Protein AF-A0A2W5PFZ9-F1 (afdb_monomer)

Radius of gyration: 19.55 Å; Cα contacts (8 Å, |Δi|>4): 155; chains: 1; bounding box: 46×42×56 Å

Foldseek 3Di:
DAAEDEAAALQRPVSLVVVLQVCVLVVPALVRYDYHYPVRVVVCVPPPDDDDDDPDPPDPDDDPPRDPPDDDDPVLVVLLNQLSFFPDRCSSSLSSNVVNCCVPPVPCVPDPPPPSVVVSVVSSVLSVVQLVCCVVPWDWDWDDDPPDDTDTDTDDDTNTNCCVVNVVVVVVPD

pLDDT: mean 84.51, std 19.45, range [35.78, 98.69]

Mean predicted aligned error: 8.83 Å

Solvent-accessible surface area (backbone atoms only — not comparable to full-atom values): 10786 Å² total; per-residue (Å²): 126,79,44,80,45,76,40,91,36,78,64,41,58,71,55,49,54,52,50,50,52,54,38,56,72,68,69,57,57,59,90,38,49,46,68,39,27,60,72,58,51,61,64,53,71,75,52,85,84,77,73,95,78,79,92,71,77,91,70,83,79,75,80,79,87,71,68,77,88,73,82,76,58,68,69,56,53,58,45,47,73,34,28,47,25,33,64,61,77,60,42,61,53,51,53,46,39,52,52,50,39,56,72,75,34,70,79,61,66,74,50,84,82,40,63,66,59,49,51,48,52,52,39,28,52,52,38,53,51,48,55,49,48,50,71,72,64,57,59,73,44,77,42,87,43,92,98,49,78,61,47,67,47,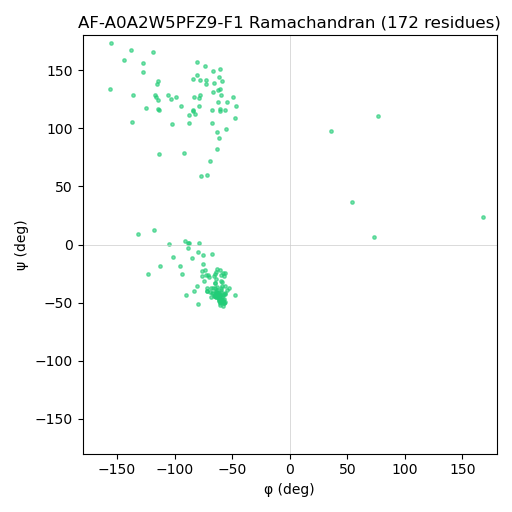67,77,81,89,71,84,38,65,43,65,76,80,47,42,69,69,48,67,76,77,102

Secondary structure (DSSP, 8-state):
-PEEEE-SSTT-HHHHHHHHHHHHHTT--GGGEEEE-HHHHHHGGGS-----------------TT-------HHHHHHHHHHTTSS-TTHHHHHHHHHHHHHH-GGGGG-TT-HHHHHHHHHHHHHHHHHHHHHHH---EEEEETTEEEEEE-----SSS-HHHHHHHHHTT-

Nearest PDB structures (foldseek):
  7mbx-assembly1_R  TM=3.576E-01  e=8.928E+00  Homo sapiens

Structure (mmCIF, N/CA/C/O backbone):
data_AF-A0A2W5PFZ9-F1
#
_entry.id   AF-A0A2W5PFZ9-F1
#
loop_
_atom_site.group_PDB
_atom_site.id
_atom_site.type_symbol
_atom_site.label_atom_id
_atom_site.label_alt_id
_atom_site.label_comp_id
_atom_site.label_asym_id
_atom_site.label_entity_id
_atom_site.label_seq_id
_atom_site.pdbx_PDB_ins_code
_atom_site.Cartn_x
_atom_site.Cartn_y
_atom_site.Cartn_z
_atom_site.occupancy
_atom_site.B_iso_or_equiv
_atom_site.auth_seq_id
_atom_site.auth_comp_id
_atom_site.auth_asym_id
_atom_site.auth_atom_id
_atom_site.pdbx_PDB_model_num
ATOM 1 N N . MET A 1 1 ? 9.672 -18.132 -17.122 1.00 68.50 1 MET A N 1
ATOM 2 C CA . MET A 1 1 ? 9.253 -19.037 -16.022 1.00 68.50 1 MET A CA 1
ATOM 3 C C . MET A 1 1 ? 8.529 -18.148 -15.032 1.00 68.50 1 MET A C 1
ATOM 5 O O . MET A 1 1 ? 9.103 -17.138 -14.658 1.00 68.50 1 MET A O 1
ATOM 9 N N . ARG A 1 2 ? 7.263 -18.423 -14.708 1.00 86.38 2 ARG A N 1
ATOM 10 C CA . ARG A 1 2 ? 6.439 -17.480 -13.938 1.00 86.38 2 ARG A CA 1
ATOM 11 C C . ARG A 1 2 ? 6.723 -17.639 -12.441 1.00 86.38 2 ARG A C 1
ATOM 13 O O . ARG A 1 2 ? 6.678 -18.748 -11.922 1.00 86.38 2 ARG A O 1
ATOM 20 N N . HIS A 1 3 ? 7.046 -16.548 -11.759 1.00 92.50 3 HIS A N 1
ATOM 21 C CA . HIS A 1 3 ? 7.281 -16.489 -10.322 1.00 92.50 3 HIS A CA 1
ATOM 22 C C . HIS A 1 3 ? 5.998 -16.082 -9.601 1.00 92.50 3 HIS A C 1
ATOM 24 O O . HIS A 1 3 ? 5.500 -14.977 -9.797 1.00 92.50 3 HIS A O 1
ATOM 30 N N . THR A 1 4 ? 5.497 -16.940 -8.721 1.00 94.19 4 THR A N 1
ATOM 31 C CA . THR A 1 4 ? 4.348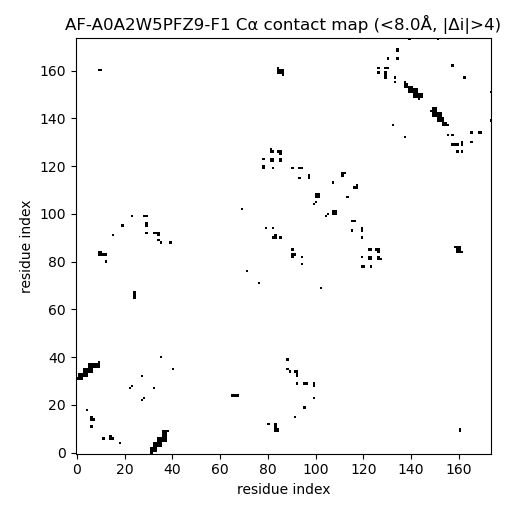 -16.617 -7.867 1.00 94.19 4 THR A CA 1
ATOM 32 C C . THR A 1 4 ? 4.834 -16.208 -6.482 1.00 94.19 4 THR A C 1
ATOM 34 O O . THR A 1 4 ? 5.606 -16.929 -5.849 1.00 94.19 4 THR A O 1
ATOM 37 N N . VAL A 1 5 ? 4.388 -15.045 -6.009 1.00 95.31 5 VAL A N 1
ATOM 38 C CA . VAL A 1 5 ? 4.645 -14.534 -4.661 1.00 95.31 5 VAL A CA 1
ATOM 39 C C . VAL A 1 5 ? 3.327 -14.414 -3.914 1.00 95.31 5 VAL A C 1
ATOM 41 O O . VAL A 1 5 ? 2.403 -13.751 -4.381 1.00 95.31 5 VAL A O 1
ATOM 44 N N . THR A 1 6 ? 3.254 -15.017 -2.731 1.00 95.25 6 THR A N 1
ATOM 45 C CA . THR A 1 6 ? 2.095 -14.921 -1.838 1.00 95.25 6 THR A CA 1
ATOM 46 C C . THR A 1 6 ? 2.498 -14.194 -0.564 1.00 95.25 6 THR A C 1
ATOM 48 O O . THR A 1 6 ? 3.361 -14.663 0.176 1.00 95.25 6 THR A O 1
ATOM 51 N N . LEU A 1 7 ? 1.889 -13.034 -0.333 1.00 96.31 7 LEU A N 1
ATOM 52 C CA . LEU A 1 7 ? 2.098 -12.218 0.859 1.00 96.31 7 LEU A CA 1
ATOM 53 C C . LEU A 1 7 ? 1.289 -12.753 2.043 1.00 96.31 7 LEU A C 1
ATOM 55 O O . LEU A 1 7 ? 0.278 -13.433 1.862 1.00 96.31 7 LEU A O 1
ATOM 59 N N . SER A 1 8 ? 1.725 -12.435 3.264 1.00 95.50 8 SER A N 1
ATOM 60 C CA . SER A 1 8 ? 1.076 -12.938 4.483 1.00 95.50 8 SER A CA 1
ATOM 61 C C . SER A 1 8 ? -0.246 -12.234 4.813 1.00 95.50 8 SER A C 1
ATOM 63 O O . SER A 1 8 ? -1.092 -12.810 5.496 1.00 95.50 8 SER A O 1
ATOM 65 N N . SER A 1 9 ? -0.447 -11.011 4.316 1.00 95.12 9 SER A N 1
ATOM 66 C CA . SER A 1 9 ? -1.666 -10.219 4.496 1.00 95.12 9 SER A CA 1
ATOM 67 C C . SER A 1 9 ? -1.851 -9.202 3.364 1.00 95.12 9 SER A C 1
ATOM 69 O O . SER A 1 9 ? -0.961 -8.992 2.537 1.00 95.12 9 SER A O 1
ATOM 71 N N . GLU A 1 10 ? -3.000 -8.520 3.351 1.00 95.31 10 GLU A N 1
ATOM 72 C CA . GLU A 1 10 ? -3.288 -7.427 2.411 1.00 95.31 10 GLU A CA 1
ATOM 73 C C . GLU A 1 10 ? -2.361 -6.212 2.571 1.00 95.31 10 GLU A C 1
ATOM 75 O O . GLU A 1 10 ? -2.228 -5.409 1.646 1.00 95.31 10 GLU A O 1
ATOM 80 N N . THR A 1 11 ? -1.725 -6.065 3.732 1.00 95.94 11 THR A N 1
ATOM 81 C CA . THR A 1 11 ? -0.926 -4.894 4.124 1.00 95.94 11 THR A CA 1
ATOM 82 C C . THR A 1 11 ? 0.545 -5.235 4.373 1.00 95.94 11 THR A C 1
ATOM 84 O O . THR A 1 11 ? 1.276 -4.398 4.905 1.00 95.94 11 THR A O 1
ATOM 87 N N . ASP A 1 12 ? 1.002 -6.430 3.974 1.00 95.94 12 ASP A N 1
ATOM 88 C CA . ASP A 1 12 ? 2.339 -6.977 4.256 1.00 95.94 12 ASP A CA 1
ATOM 89 C C . ASP A 1 12 ? 3.477 -6.245 3.513 1.00 95.94 12 ASP A C 1
ATOM 91 O O . ASP A 1 12 ? 4.103 -6.737 2.567 1.00 95.94 12 ASP A O 1
ATOM 95 N N . TRP A 1 13 ? 3.759 -5.021 3.955 1.00 95.00 13 TRP A N 1
ATOM 96 C CA . TRP A 1 13 ? 4.848 -4.194 3.450 1.00 95.00 13 TRP A CA 1
ATOM 97 C C . TRP A 1 13 ? 6.232 -4.829 3.660 1.00 95.00 13 TRP A C 1
ATOM 99 O O . TRP A 1 13 ? 7.019 -4.831 2.707 1.00 95.00 13 TRP A O 1
ATOM 109 N N . PRO A 1 14 ? 6.578 -5.383 4.841 1.00 95.06 14 PRO A N 1
ATOM 110 C CA . PRO A 1 14 ? 7.867 -6.046 5.034 1.00 95.06 14 PRO A CA 1
ATOM 111 C C . PRO A 1 14 ? 8.068 -7.239 4.092 1.00 95.06 14 PRO A C 1
ATOM 113 O O . PRO A 1 14 ? 9.131 -7.336 3.470 1.00 95.06 14 PRO A O 1
ATOM 116 N N . GLY A 1 15 ? 7.050 -8.094 3.934 1.00 95.81 15 GLY A N 1
ATOM 117 C CA . GLY A 1 15 ? 7.074 -9.238 3.024 1.00 95.81 15 GLY A CA 1
ATOM 118 C C . GLY A 1 15 ? 7.252 -8.805 1.574 1.00 95.81 15 GLY A C 1
ATOM 119 O O . GLY A 1 15 ? 8.169 -9.277 0.898 1.00 95.81 15 GLY A O 1
ATOM 120 N N . PHE A 1 16 ? 6.481 -7.808 1.127 1.00 96.62 16 PHE A N 1
ATOM 121 C CA . PHE A 1 16 ? 6.647 -7.240 -0.210 1.00 96.62 16 PHE A CA 1
ATOM 122 C C . PHE A 1 16 ? 8.069 -6.716 -0.445 1.00 96.62 16 PHE A C 1
ATOM 124 O O . PHE A 1 16 ? 8.673 -7.022 -1.471 1.00 96.62 16 PHE A O 1
ATOM 131 N N . ARG A 1 17 ? 8.647 -5.957 0.498 1.00 95.00 17 ARG A N 1
ATOM 132 C CA . ARG A 1 17 ? 10.023 -5.442 0.356 1.00 95.00 17 ARG A CA 1
ATOM 133 C C . ARG A 1 17 ? 11.043 -6.564 0.224 1.00 95.00 17 ARG A C 1
ATOM 135 O O . ARG A 1 17 ? 11.969 -6.431 -0.575 1.00 95.00 17 ARG A O 1
ATOM 142 N N . SER A 1 18 ? 10.915 -7.610 1.036 1.00 94.88 18 SER A N 1
ATOM 143 C CA . SER A 1 18 ? 11.829 -8.752 1.011 1.00 94.88 18 SER A CA 1
ATOM 144 C C . SER A 1 18 ? 11.795 -9.439 -0.356 1.00 94.88 18 SER A C 1
ATOM 146 O O . SER A 1 18 ? 12.826 -9.553 -1.024 1.00 94.88 18 SER A O 1
ATOM 148 N N . GLU A 1 19 ? 10.598 -9.788 -0.827 1.00 96.44 19 GLU A N 1
ATOM 149 C CA . GLU A 1 19 ? 10.417 -10.481 -2.103 1.00 96.44 19 GLU A CA 1
ATOM 150 C C . GLU A 1 19 ? 10.787 -9.608 -3.301 1.00 96.44 19 GLU A C 1
ATOM 152 O O . GLU A 1 19 ? 11.499 -10.059 -4.196 1.00 96.44 19 GLU A O 1
ATOM 157 N N . ALA A 1 20 ? 10.412 -8.327 -3.297 1.00 95.25 20 ALA A N 1
ATOM 158 C CA . ALA A 1 20 ? 10.781 -7.396 -4.358 1.00 95.25 20 ALA A CA 1
ATOM 159 C C . ALA A 1 20 ? 12.307 -7.259 -4.488 1.00 95.25 20 ALA A C 1
ATOM 161 O O . ALA A 1 20 ? 12.833 -7.241 -5.601 1.00 95.25 20 ALA A O 1
ATOM 162 N N . ARG A 1 21 ? 13.041 -7.206 -3.366 1.00 93.19 21 ARG A N 1
ATOM 163 C CA . ARG A 1 21 ? 14.514 -7.178 -3.383 1.00 93.19 21 ARG A CA 1
ATOM 164 C C . ARG A 1 21 ? 15.099 -8.480 -3.914 1.00 93.19 21 ARG A C 1
ATOM 166 O O . ARG A 1 21 ? 16.039 -8.427 -4.702 1.00 93.19 21 ARG A O 1
ATOM 173 N N . ARG A 1 22 ? 14.539 -9.624 -3.513 1.00 94.38 22 ARG A N 1
ATOM 174 C CA . ARG A 1 22 ? 14.960 -10.944 -3.996 1.00 94.38 22 ARG A CA 1
ATOM 175 C C . ARG A 1 22 ? 14.765 -11.073 -5.508 1.00 94.38 22 ARG A C 1
ATOM 177 O O . ARG A 1 22 ? 15.696 -11.469 -6.201 1.00 94.38 22 ARG A O 1
ATOM 184 N N . LEU A 1 23 ? 13.591 -10.708 -6.017 1.00 95.38 23 LEU A N 1
ATOM 185 C CA . LEU A 1 23 ? 13.266 -10.759 -7.445 1.00 95.38 23 LEU A CA 1
ATOM 186 C C . LEU A 1 23 ? 14.141 -9.802 -8.262 1.00 95.38 23 LEU A C 1
ATOM 188 O O . LEU A 1 23 ? 14.668 -10.178 -9.304 1.00 95.38 23 LEU A O 1
ATOM 192 N N . LEU A 1 24 ? 14.357 -8.582 -7.761 1.00 93.00 24 LEU A N 1
ATOM 193 C CA . LEU A 1 24 ? 15.233 -7.604 -8.406 1.00 93.00 24 LEU A CA 1
ATOM 194 C C . LEU A 1 24 ? 16.687 -8.099 -8.494 1.00 93.00 24 LEU A C 1
ATOM 196 O O . LEU A 1 24 ? 17.320 -7.933 -9.531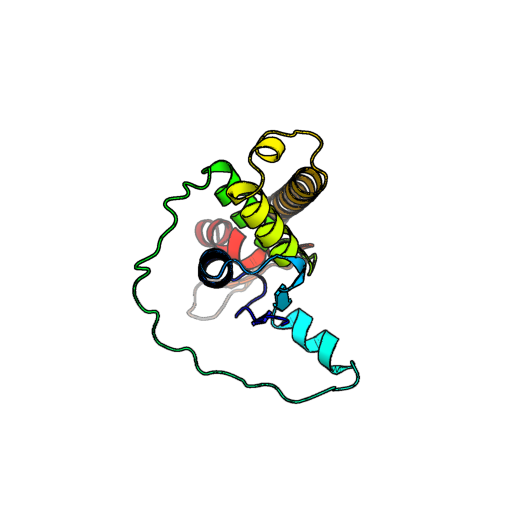 1.00 93.00 24 LEU A O 1
ATOM 200 N N . ALA A 1 25 ? 17.208 -8.731 -7.437 1.00 91.38 25 ALA A N 1
ATOM 201 C CA . ALA A 1 25 ? 18.551 -9.318 -7.440 1.00 91.38 25 ALA A CA 1
ATOM 202 C C . ALA A 1 25 ? 18.687 -10.498 -8.420 1.00 91.38 25 ALA A C 1
ATOM 204 O O . ALA A 1 25 ? 19.777 -10.758 -8.920 1.00 91.38 25 ALA A O 1
ATOM 205 N N . GLN A 1 26 ? 17.583 -11.191 -8.703 1.00 93.12 26 GLN A N 1
ATOM 206 C CA . GLN A 1 26 ? 17.505 -12.281 -9.680 1.00 93.12 26 GLN A CA 1
ATOM 207 C C . GLN A 1 26 ? 17.212 -11.791 -11.107 1.00 93.12 26 GLN A C 1
ATOM 209 O O . GLN A 1 26 ? 17.098 -12.618 -12.005 1.00 93.12 26 GLN A O 1
ATOM 214 N N . LEU A 1 27 ? 17.094 -10.473 -11.319 1.00 92.88 27 LEU A N 1
ATOM 215 C CA . LEU A 1 27 ? 16.739 -9.868 -12.606 1.00 92.88 27 LEU A CA 1
ATOM 216 C C . LEU A 1 27 ? 15.434 -10.436 -13.198 1.00 92.88 27 LEU A C 1
ATOM 218 O O . LEU A 1 27 ? 15.315 -10.589 -14.411 1.00 92.88 27 LEU A O 1
ATOM 222 N N . VAL A 1 28 ? 14.451 -10.735 -12.345 1.00 95.50 28 VAL A N 1
ATOM 223 C CA . VAL A 1 28 ? 13.137 -11.214 -12.794 1.00 95.50 28 VAL A CA 1
ATOM 224 C C . VAL A 1 28 ? 12.302 -10.025 -13.273 1.00 95.50 28 VAL A C 1
ATOM 226 O O . VAL A 1 28 ? 12.027 -9.133 -12.470 1.00 95.50 28 VAL A O 1
ATOM 229 N N . PRO A 1 29 ? 11.872 -9.976 -14.541 1.00 95.50 29 PRO A N 1
ATOM 230 C CA . PRO A 1 29 ? 11.109 -8.842 -15.034 1.00 95.50 29 PRO A CA 1
ATOM 231 C C . PRO A 1 29 ? 9.662 -8.860 -14.489 1.00 95.50 29 PRO A C 1
ATOM 233 O O . PRO A 1 29 ? 9.142 -9.924 -14.142 1.00 95.50 29 PRO A O 1
ATOM 236 N N . PRO A 1 30 ? 8.978 -7.703 -14.372 1.00 96.00 30 PRO A N 1
ATOM 237 C CA . PRO A 1 30 ? 7.658 -7.615 -13.737 1.00 96.00 30 PRO A CA 1
ATOM 238 C C . PRO A 1 30 ? 6.570 -8.490 -14.372 1.00 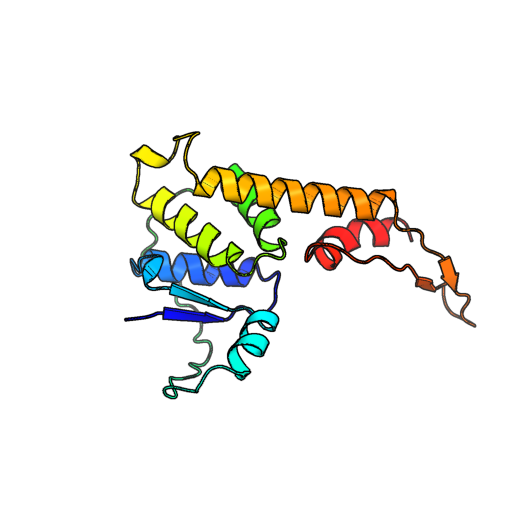96.00 30 PRO A C 1
ATOM 240 O O . PRO A 1 30 ? 5.684 -8.955 -13.660 1.00 96.00 30 PRO A O 1
ATOM 243 N N . GLU A 1 31 ? 6.623 -8.713 -15.684 1.00 96.06 31 GLU A N 1
ATOM 244 C CA . GLU A 1 31 ? 5.701 -9.571 -16.438 1.00 96.06 31 GLU A CA 1
ATOM 245 C C . GLU A 1 31 ? 5.779 -11.050 -16.042 1.00 96.06 31 GLU A C 1
ATOM 247 O O . GLU A 1 31 ? 4.792 -11.775 -16.175 1.00 96.06 31 GLU A O 1
ATOM 252 N N . ASP A 1 32 ? 6.914 -11.477 -15.489 1.00 96.88 32 ASP A N 1
ATOM 253 C CA . ASP A 1 32 ? 7.129 -12.842 -15.021 1.00 96.88 32 ASP A CA 1
ATOM 254 C C . ASP A 1 32 ? 6.699 -13.037 -13.561 1.00 96.88 32 ASP A C 1
ATOM 256 O O . ASP A 1 32 ? 6.831 -14.143 -13.043 1.00 96.88 32 ASP A O 1
ATOM 260 N N . VAL A 1 33 ? 6.166 -12.014 -12.878 1.00 97.06 33 VAL A N 1
ATOM 261 C CA . VAL A 1 33 ? 5.800 -12.094 -11.454 1.00 97.06 33 VAL A CA 1
ATOM 262 C C . VAL A 1 33 ? 4.291 -11.969 -11.244 1.00 97.06 33 VAL A C 1
ATOM 264 O O . VAL A 1 33 ? 3.671 -10.973 -11.611 1.00 97.06 33 VAL A O 1
ATOM 267 N N . ALA A 1 34 ? 3.699 -12.955 -10.574 1.00 95.69 34 ALA A N 1
ATOM 268 C CA . ALA A 1 34 ? 2.333 -12.908 -10.065 1.00 95.69 34 ALA A CA 1
ATOM 269 C C . ALA A 1 34 ? 2.346 -12.645 -8.552 1.00 95.69 34 ALA A C 1
ATOM 271 O O . ALA A 1 34 ? 2.992 -13.372 -7.797 1.00 95.69 34 ALA A O 1
ATOM 272 N N . TRP A 1 35 ? 1.638 -11.604 -8.109 1.00 95.88 35 TRP A N 1
ATOM 273 C CA . TRP A 1 35 ? 1.518 -11.235 -6.697 1.00 95.88 35 TRP A CA 1
ATOM 274 C C . TRP A 1 35 ? 0.132 -11.602 -6.182 1.00 95.88 35 TRP A C 1
ATOM 276 O O . TRP A 1 35 ? -0.865 -11.194 -6.773 1.00 95.88 35 TRP A O 1
ATOM 286 N N . HIS A 1 36 ? 0.080 -12.312 -5.061 1.00 94.19 36 HIS A N 1
ATOM 287 C CA . HIS A 1 36 ? -1.154 -12.714 -4.399 1.00 94.19 36 HIS A CA 1
ATOM 288 C C . HIS A 1 36 ? -1.134 -12.304 -2.930 1.00 94.19 36 HIS A C 1
ATOM 290 O O . HIS A 1 36 ? -0.092 -12.307 -2.269 1.00 94.19 36 HIS A O 1
ATOM 296 N N . THR A 1 37 ? -2.315 -12.005 -2.414 1.00 92.62 37 THR A N 1
ATOM 297 C CA . THR A 1 37 ? -2.603 -11.827 -0.993 1.00 92.62 37 THR A CA 1
ATOM 298 C C . THR A 1 37 ? -3.643 -12.866 -0.566 1.00 92.62 37 THR A C 1
ATOM 300 O O . THR A 1 37 ? -4.265 -13.488 -1.435 1.00 92.62 37 THR A O 1
ATOM 303 N N . PRO A 1 38 ? -3.857 -13.096 0.740 1.00 85.19 38 PRO A N 1
ATOM 304 C CA . PRO A 1 38 ? -4.824 -14.089 1.195 1.00 85.19 38 PRO A CA 1
ATOM 305 C C . PRO A 1 38 ? -6.249 -13.869 0.662 1.00 85.19 38 PRO A C 1
ATOM 307 O O . PRO A 1 38 ? -6.910 -14.853 0.339 1.00 85.19 38 PRO A O 1
ATOM 310 N N . ALA A 1 39 ? -6.716 -12.620 0.504 1.00 73.50 39 ALA A N 1
ATOM 311 C CA . ALA A 1 39 ? -8.036 -12.359 -0.075 1.00 73.50 39 ALA A CA 1
ATOM 312 C C . ALA A 1 39 ? -8.071 -12.646 -1.586 1.00 73.50 39 ALA A C 1
ATOM 314 O O . ALA A 1 39 ? -9.017 -13.261 -2.069 1.00 73.50 39 ALA A O 1
ATOM 315 N N . GLY A 1 40 ? -7.014 -12.289 -2.325 1.00 61.12 40 GLY A N 1
ATOM 316 C CA . GLY A 1 40 ? -6.918 -12.575 -3.762 1.00 61.12 40 GLY A CA 1
ATOM 317 C C . GLY A 1 40 ? -6.729 -14.063 -4.088 1.00 61.12 40 GLY A C 1
ATOM 318 O O . GLY A 1 40 ? -7.167 -14.529 -5.134 1.00 61.12 40 GLY A O 1
ATOM 319 N N . ALA A 1 41 ? -6.115 -14.838 -3.188 1.00 57.44 41 ALA A N 1
ATOM 320 C CA . ALA A 1 41 ? -5.978 -16.288 -3.338 1.00 57.44 41 ALA A CA 1
ATOM 321 C C . ALA A 1 41 ? -7.315 -17.033 -3.160 1.00 57.44 41 ALA A C 1
ATOM 323 O O . ALA A 1 41 ? -7.487 -18.118 -3.711 1.00 57.44 41 ALA A O 1
ATOM 324 N N . ALA A 1 42 ? -8.263 -16.455 -2.414 1.00 53.84 42 ALA A N 1
ATOM 325 C CA . ALA A 1 42 ? -9.604 -17.011 -2.247 1.00 53.84 42 ALA A CA 1
ATOM 326 C C . ALA A 1 42 ? -10.502 -16.792 -3.481 1.00 53.84 42 ALA A C 1
ATOM 328 O O . ALA A 1 42 ? -11.391 -17.603 -3.726 1.00 53.84 42 ALA A O 1
ATOM 329 N N . GLU A 1 43 ? -10.261 -15.749 -4.284 1.00 52.19 43 GLU A N 1
ATOM 330 C CA . GLU A 1 43 ? -10.955 -15.545 -5.568 1.00 52.19 43 GLU A CA 1
ATOM 331 C C . GLU A 1 43 ? -10.450 -16.508 -6.661 1.00 52.19 43 GLU A C 1
ATOM 333 O O . GLU A 1 43 ? -11.236 -16.972 -7.487 1.00 52.19 43 GLU A O 1
ATOM 338 N N . ASP A 1 44 ? -9.168 -16.891 -6.621 1.00 54.53 44 ASP A N 1
ATOM 339 C CA . ASP A 1 44 ? -8.548 -17.843 -7.565 1.00 54.53 44 ASP A CA 1
ATOM 340 C C . ASP A 1 44 ? -8.952 -19.313 -7.301 1.00 54.53 44 ASP A C 1
ATOM 342 O O . ASP A 1 44 ? -8.719 -20.206 -8.113 1.00 54.53 44 ASP A O 1
ATOM 346 N N . LEU A 1 45 ? -9.633 -19.584 -6.181 1.00 53.66 45 LEU A N 1
ATOM 347 C CA . LEU A 1 45 ? -10.150 -20.911 -5.810 1.00 53.66 45 LEU A CA 1
ATOM 348 C C . LEU A 1 45 ? -11.289 -21.411 -6.726 1.00 53.66 45 LEU A C 1
ATOM 350 O O . LEU A 1 45 ? -11.678 -22.575 -6.629 1.00 53.66 45 LEU A O 1
ATOM 354 N N . PHE A 1 46 ? -11.800 -20.559 -7.624 1.00 50.38 46 PHE A N 1
ATOM 355 C CA . PHE A 1 46 ? -12.777 -20.909 -8.664 1.00 50.38 46 PHE A CA 1
ATOM 356 C C . PHE A 1 46 ? -12.178 -20.998 -10.081 1.00 50.38 46 PHE A C 1
ATOM 358 O O . PHE A 1 46 ? -12.907 -21.291 -11.032 1.00 50.38 46 PHE A O 1
ATOM 365 N N . ALA A 1 47 ? -10.871 -20.775 -10.253 1.00 46.00 47 ALA A N 1
ATOM 366 C CA . ALA A 1 47 ? -10.197 -21.010 -11.527 1.00 46.00 47 ALA A CA 1
ATOM 367 C C . ALA A 1 47 ? -9.925 -22.518 -11.724 1.00 46.00 47 ALA A C 1
ATOM 369 O O . ALA A 1 47 ? -9.584 -23.212 -10.762 1.00 46.00 47 ALA A O 1
ATOM 370 N N . PRO A 1 48 ? -10.062 -23.072 -12.948 1.00 40.16 48 PRO A N 1
ATOM 371 C CA . PRO A 1 48 ? -9.723 -24.467 -13.202 1.00 40.16 48 PRO A CA 1
ATOM 372 C C . PRO A 1 48 ? -8.239 -24.694 -12.891 1.00 40.16 48 PRO A C 1
ATOM 374 O O . PRO A 1 48 ? -7.353 -24.112 -13.516 1.00 40.16 48 PRO A O 1
ATOM 377 N N . THR A 1 49 ? -7.985 -25.541 -11.897 1.00 41.69 49 THR A N 1
ATOM 378 C CA . THR A 1 49 ? -6.663 -25.892 -11.382 1.00 41.69 49 THR A CA 1
ATOM 379 C C . THR A 1 49 ? -5.830 -26.597 -12.450 1.00 41.69 49 THR A C 1
ATOM 381 O O . THR A 1 49 ? -5.908 -27.809 -12.640 1.00 41.69 49 THR A O 1
ATOM 384 N N . ALA A 1 50 ? -4.976 -25.840 -13.134 1.00 41.41 50 ALA A N 1
ATOM 385 C CA . ALA A 1 50 ? -3.841 -26.398 -13.849 1.00 41.41 50 ALA A CA 1
ATOM 386 C C . ALA A 1 50 ? -2.649 -26.489 -12.888 1.00 41.41 50 ALA A C 1
ATOM 388 O O . ALA A 1 50 ? -2.006 -25.488 -12.599 1.00 41.41 50 ALA A O 1
ATOM 389 N N . GLY A 1 51 ? -2.359 -27.707 -12.429 1.00 35.91 51 GLY A N 1
ATOM 390 C CA . GLY A 1 51 ? -1.009 -28.114 -12.040 1.00 35.91 51 GLY A CA 1
ATOM 391 C C . GLY A 1 51 ? -0.502 -27.604 -10.690 1.00 35.91 51 GLY A C 1
ATOM 392 O O . GLY A 1 51 ? -0.145 -26.450 -10.505 1.00 35.91 51 GLY A O 1
ATOM 393 N N . SER A 1 52 ? -0.375 -28.541 -9.760 1.00 48.06 52 SER A N 1
ATOM 394 C CA . SER A 1 52 ? 0.451 -28.452 -8.561 1.00 48.06 52 SER A CA 1
ATOM 395 C C . SER A 1 52 ? 1.870 -27.929 -8.836 1.00 48.06 52 SER A C 1
ATOM 397 O O . SER A 1 52 ? 2.643 -28.631 -9.483 1.00 48.06 52 SER A O 1
ATOM 399 N N . GLU A 1 53 ? 2.262 -26.799 -8.240 1.00 43.03 53 GLU A N 1
ATOM 400 C CA . GLU A 1 53 ? 3.678 -26.456 -8.043 1.00 43.03 53 GLU A CA 1
ATOM 401 C C . GLU A 1 53 ? 3.936 -25.870 -6.639 1.00 43.03 53 GLU A C 1
ATOM 403 O O . GLU A 1 53 ? 3.585 -24.745 -6.301 1.00 43.03 53 GLU A O 1
ATOM 408 N N . GLN A 1 54 ? 4.543 -26.721 -5.806 1.00 40.88 54 GLN A N 1
ATOM 409 C CA . GLN A 1 54 ? 5.423 -26.464 -4.663 1.00 40.88 54 GLN A CA 1
ATOM 410 C C . GLN A 1 54 ? 5.180 -25.237 -3.755 1.00 40.88 54 GLN A C 1
ATOM 412 O O . GLN A 1 54 ? 5.783 -24.174 -3.902 1.00 40.88 54 GLN A O 1
ATOM 417 N N . LYS A 1 55 ? 4.499 -25.486 -2.627 1.00 39.84 55 LYS A N 1
ATOM 418 C CA . LYS A 1 55 ? 4.727 -24.768 -1.362 1.00 39.84 55 LYS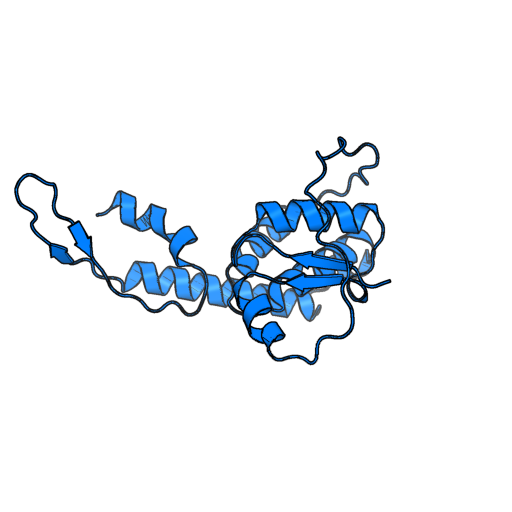 A CA 1
ATOM 419 C C . LYS A 1 55 ? 6.170 -25.023 -0.904 1.00 39.84 55 LYS A C 1
ATOM 421 O O . LYS A 1 55 ? 6.453 -26.023 -0.245 1.00 39.84 55 LYS A O 1
ATOM 426 N N . ARG A 1 56 ? 7.107 -24.157 -1.295 1.00 44.03 56 ARG A N 1
ATOM 427 C CA . ARG A 1 56 ? 8.499 -24.227 -0.832 1.00 44.03 56 ARG A CA 1
ATOM 428 C C . ARG A 1 56 ? 8.568 -23.624 0.586 1.00 44.03 56 ARG A C 1
ATOM 430 O O . ARG A 1 56 ? 8.084 -22.509 0.774 1.00 44.03 56 ARG A O 1
ATOM 437 N N . PRO A 1 57 ? 9.100 -24.338 1.595 1.00 39.97 57 PRO A N 1
ATOM 438 C CA . PRO A 1 57 ? 9.218 -23.802 2.948 1.00 39.97 57 PRO A CA 1
ATOM 439 C C . PRO A 1 57 ? 10.119 -22.564 2.946 1.00 39.97 57 PRO A C 1
ATOM 441 O O . PRO A 1 57 ? 11.088 -22.507 2.186 1.00 39.97 57 PRO A O 1
ATOM 444 N N . ALA A 1 58 ? 9.786 -21.584 3.790 1.00 43.06 58 ALA A N 1
ATOM 445 C CA . ALA A 1 58 ? 10.583 -20.385 4.011 1.00 43.06 58 ALA A CA 1
ATOM 446 C C . ALA A 1 58 ? 12.006 -20.787 4.429 1.00 43.06 58 ALA A C 1
ATOM 448 O O . ALA A 1 58 ? 12.251 -21.166 5.574 1.00 43.06 58 ALA A O 1
ATOM 449 N N . ALA A 1 59 ? 12.935 -20.766 3.474 1.00 36.47 59 ALA A N 1
ATOM 450 C CA . ALA A 1 59 ? 14.341 -20.999 3.743 1.00 36.47 59 ALA A CA 1
ATOM 451 C C . ALA A 1 59 ? 14.918 -19.772 4.472 1.00 36.47 59 ALA A C 1
ATOM 453 O O . ALA A 1 59 ? 14.552 -18.640 4.135 1.00 36.47 59 ALA A O 1
ATOM 454 N N . PRO A 1 60 ? 15.815 -19.963 5.456 1.00 37.38 60 PRO A N 1
ATOM 455 C CA . PRO A 1 60 ? 16.483 -18.856 6.121 1.00 37.38 60 PRO A CA 1
ATOM 456 C C . PRO A 1 60 ? 17.262 -18.039 5.090 1.00 37.38 60 PRO A C 1
ATOM 458 O O . PRO A 1 60 ? 18.011 -18.579 4.276 1.00 37.38 60 PRO A O 1
ATOM 461 N N . VAL A 1 61 ? 17.025 -16.730 5.117 1.00 45.47 61 VAL A N 1
ATOM 462 C CA . VAL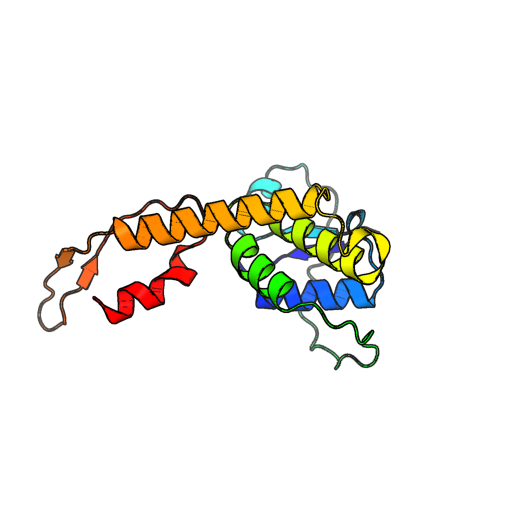 A 1 61 ? 17.545 -15.744 4.170 1.00 45.47 61 VAL A CA 1
ATOM 463 C C . VAL A 1 61 ? 19.081 -15.754 4.215 1.00 45.47 61 VAL A C 1
ATOM 465 O O . VAL A 1 61 ? 19.643 -15.382 5.247 1.00 45.47 61 VAL A O 1
ATOM 468 N N . PRO A 1 62 ? 19.796 -16.139 3.140 1.00 35.88 62 PRO A N 1
ATOM 469 C CA . PRO A 1 62 ? 21.224 -15.875 3.052 1.00 35.88 62 PRO A CA 1
ATOM 470 C C . PRO A 1 62 ? 21.413 -14.361 2.956 1.00 35.88 62 PRO A C 1
ATOM 472 O O . PRO A 1 62 ? 20.737 -13.686 2.172 1.00 35.88 62 PRO A O 1
ATOM 475 N N . SER A 1 63 ? 22.306 -13.819 3.779 1.00 38.56 63 SER A N 1
ATOM 476 C CA . SER A 1 63 ? 22.712 -12.418 3.743 1.00 38.56 63 SER A CA 1
ATOM 477 C C . SER A 1 63 ? 23.071 -12.014 2.311 1.00 38.56 63 SER A C 1
ATOM 479 O O . SER A 1 63 ? 23.855 -12.670 1.633 1.00 38.56 63 SER A O 1
ATOM 481 N N . ALA A 1 64 ? 22.444 -10.939 1.835 1.00 44.97 64 ALA A N 1
ATOM 482 C CA . ALA A 1 64 ? 22.527 -10.453 0.465 1.00 44.97 64 ALA A CA 1
ATOM 483 C C . ALA A 1 64 ? 23.956 -10.013 0.077 1.00 44.97 64 ALA A C 1
ATOM 485 O O . ALA A 1 64 ? 24.279 -8.827 0.094 1.00 44.97 64 ALA A O 1
ATOM 486 N N . GLN A 1 65 ? 24.817 -10.957 -0.306 1.00 35.78 65 GLN A N 1
ATOM 487 C CA . GLN A 1 65 ? 26.108 -10.691 -0.943 1.00 35.78 65 GLN A CA 1
ATOM 488 C C . GLN A 1 65 ? 25.930 -10.686 -2.462 1.00 35.78 65 GLN A C 1
ATOM 490 O O . GLN A 1 65 ? 26.184 -11.653 -3.168 1.00 35.78 65 GLN A O 1
ATOM 495 N N . GLY A 1 66 ? 25.409 -9.562 -2.935 1.00 38.78 66 GLY A N 1
ATOM 496 C CA . GLY A 1 66 ? 25.159 -9.269 -4.347 1.00 38.78 66 GLY A CA 1
ATOM 497 C C . GLY A 1 66 ? 24.281 -8.033 -4.514 1.00 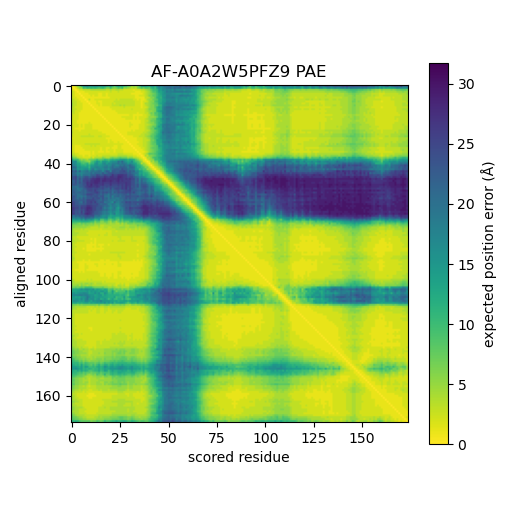38.78 66 GLY A C 1
ATOM 498 O O . GLY A 1 66 ? 23.555 -7.904 -5.495 1.00 38.78 66 GLY A O 1
ATOM 499 N N . ALA A 1 67 ? 24.268 -7.151 -3.509 1.00 44.19 67 ALA A N 1
ATOM 500 C CA . ALA A 1 67 ? 23.441 -5.964 -3.528 1.00 44.19 67 ALA A CA 1
ATOM 501 C C . ALA A 1 67 ? 23.961 -5.020 -4.615 1.00 44.19 67 ALA A C 1
ATOM 503 O O . ALA A 1 67 ? 24.961 -4.327 -4.440 1.00 44.19 67 ALA A O 1
ATOM 504 N N . MET A 1 68 ? 23.240 -4.956 -5.733 1.00 52.00 68 MET A N 1
ATOM 505 C CA . MET A 1 68 ? 23.160 -3.724 -6.504 1.00 52.00 68 MET A CA 1
ATOM 506 C C . MET A 1 68 ? 22.869 -2.608 -5.495 1.00 52.00 68 MET A C 1
ATOM 508 O O . MET A 1 68 ? 21.785 -2.574 -4.910 1.00 52.00 68 MET A O 1
ATOM 512 N N . ASN A 1 69 ? 23.854 -1.742 -5.233 1.00 56.22 69 ASN A N 1
ATOM 513 C CA . ASN A 1 69 ? 23.750 -0.612 -4.305 1.00 56.22 69 ASN A CA 1
ATOM 514 C C . ASN A 1 69 ? 22.855 0.479 -4.910 1.00 56.22 69 ASN A C 1
ATOM 516 O O . ASN A 1 69 ? 23.274 1.604 -5.175 1.00 56.22 69 ASN A O 1
ATOM 520 N N . PHE A 1 70 ? 21.605 0.122 -5.192 1.00 67.25 70 PHE A N 1
ATOM 521 C CA . PHE A 1 70 ? 20.607 1.023 -5.715 1.00 67.25 70 PHE A CA 1
ATOM 522 C C . PHE A 1 70 ? 19.897 1.715 -4.552 1.00 67.25 70 PHE A C 1
ATOM 524 O O . PHE A 1 70 ? 19.158 1.095 -3.785 1.00 67.25 70 PHE A O 1
ATOM 531 N N . VAL A 1 71 ? 20.131 3.021 -4.423 1.00 75.62 71 VAL A N 1
ATOM 532 C CA . VAL A 1 71 ? 19.464 3.857 -3.426 1.00 75.62 71 VAL A CA 1
ATOM 533 C C . VAL A 1 71 ? 18.095 4.261 -3.963 1.00 75.62 71 VAL A C 1
ATOM 535 O O . VAL A 1 71 ? 17.977 5.025 -4.921 1.00 75.62 71 VAL A O 1
ATOM 538 N N . VAL A 1 72 ? 17.050 3.737 -3.331 1.00 81.50 72 VAL A N 1
ATOM 539 C CA . VAL A 1 72 ? 15.663 4.102 -3.622 1.00 81.50 72 VAL A CA 1
ATOM 540 C C . VAL A 1 72 ? 15.355 5.455 -2.963 1.00 81.50 72 VAL A C 1
ATOM 542 O O . VAL A 1 72 ? 15.593 5.595 -1.761 1.00 81.50 72 VAL A O 1
ATOM 545 N N . PRO A 1 73 ? 14.812 6.451 -3.692 1.00 85.56 73 PRO A N 1
ATOM 546 C CA . PRO A 1 73 ? 14.479 7.747 -3.110 1.00 85.56 73 PRO A CA 1
ATOM 547 C C . PRO A 1 73 ? 13.474 7.620 -1.950 1.00 85.56 73 PRO A C 1
ATOM 549 O O . PRO A 1 73 ? 12.496 6.879 -2.086 1.00 85.56 73 PRO A O 1
ATOM 552 N N . PRO A 1 74 ? 13.619 8.390 -0.854 1.00 87.31 74 PRO A N 1
ATOM 553 C CA . PRO A 1 74 ? 12.694 8.336 0.283 1.00 87.31 74 PRO A CA 1
ATOM 554 C C . PRO A 1 74 ? 11.226 8.545 -0.108 1.00 87.31 74 PRO A C 1
ATOM 556 O O . PRO A 1 74 ? 10.345 7.833 0.367 1.00 87.31 74 PRO A O 1
ATOM 559 N N . ALA A 1 75 ? 10.964 9.454 -1.052 1.00 88.44 75 ALA A N 1
ATOM 560 C CA . ALA A 1 75 ? 9.617 9.717 -1.559 1.00 88.44 75 ALA A CA 1
ATOM 561 C C . ALA A 1 75 ? 8.958 8.480 -2.198 1.00 88.44 75 ALA A C 1
ATOM 563 O O . ALA A 1 75 ? 7.740 8.323 -2.124 1.00 88.44 75 ALA A O 1
ATOM 564 N N . PHE A 1 76 ? 9.746 7.585 -2.802 1.00 90.06 76 PHE A N 1
ATOM 565 C CA . PHE A 1 76 ? 9.233 6.335 -3.356 1.00 90.06 76 PHE A CA 1
ATOM 566 C C . PHE A 1 76 ? 8.833 5.351 -2.254 1.00 90.06 76 PHE A C 1
ATOM 568 O O . PHE A 1 76 ? 7.809 4.685 -2.378 1.00 90.06 76 PHE A O 1
ATOM 575 N N . LEU A 1 77 ? 9.588 5.292 -1.153 1.00 91.69 77 LEU A N 1
ATOM 576 C CA . LEU A 1 77 ? 9.224 4.463 -0.002 1.00 91.69 77 LEU A CA 1
ATOM 577 C C . LEU A 1 77 ? 7.915 4.948 0.627 1.00 91.69 77 LEU A C 1
ATOM 579 O O . LEU A 1 77 ? 7.009 4.147 0.830 1.00 91.69 77 LEU A O 1
ATOM 583 N N . THR A 1 78 ? 7.767 6.261 0.825 1.00 92.56 78 THR A N 1
ATOM 584 C CA . THR A 1 78 ? 6.514 6.851 1.323 1.00 92.56 78 THR A CA 1
ATOM 585 C C . THR A 1 78 ? 5.330 6.566 0.397 1.00 92.56 78 THR A C 1
ATOM 587 O O . THR A 1 78 ? 4.227 6.296 0.873 1.00 92.56 78 THR A O 1
ATOM 590 N N . LEU A 1 79 ? 5.540 6.608 -0.924 1.00 94.88 79 LEU A N 1
ATOM 591 C CA . LEU A 1 79 ? 4.521 6.218 -1.899 1.00 94.88 79 LEU A CA 1
ATOM 592 C C . LEU A 1 79 ? 4.120 4.751 -1.703 1.00 94.88 79 LEU A C 1
ATOM 594 O O . LEU A 1 79 ? 2.931 4.468 -1.572 1.00 94.88 79 LEU A O 1
ATOM 598 N N . CYS A 1 80 ? 5.095 3.840 -1.636 1.00 95.88 80 CYS A N 1
ATOM 599 C CA . CYS A 1 80 ? 4.846 2.412 -1.443 1.00 95.88 80 CYS A CA 1
ATOM 600 C C . CYS A 1 80 ? 4.045 2.151 -0.167 1.00 95.88 80 CYS A C 1
ATOM 602 O O . CYS A 1 80 ? 2.995 1.524 -0.236 1.00 95.88 80 CYS A O 1
ATOM 604 N N . GLU A 1 81 ? 4.473 2.708 0.968 1.00 95.62 81 GLU A N 1
ATOM 605 C CA . GLU A 1 81 ? 3.816 2.550 2.274 1.00 95.62 81 GLU A CA 1
ATOM 606 C C . GLU A 1 81 ? 2.345 2.979 2.287 1.00 95.62 81 GLU A C 1
ATOM 608 O O . GLU A 1 81 ? 1.570 2.513 3.119 1.00 95.62 81 GLU A O 1
ATOM 613 N N . LYS A 1 82 ? 1.933 3.876 1.384 1.00 98.00 82 LYS A N 1
ATOM 614 C CA . LYS A 1 82 ? 0.520 4.230 1.212 1.00 98.00 82 LYS A CA 1
ATOM 615 C C . LYS 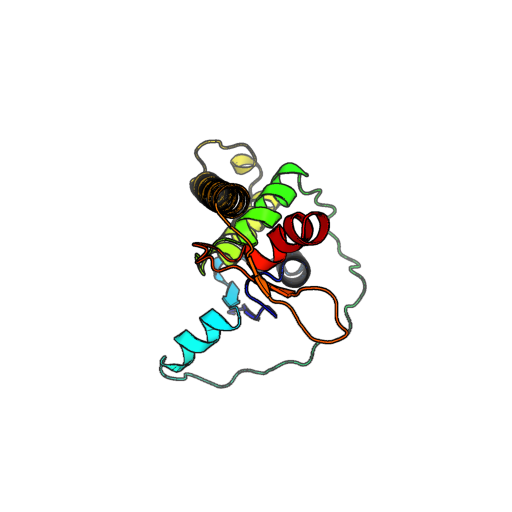A 1 82 ? -0.178 3.355 0.188 1.00 98.00 82 LYS A C 1
ATOM 617 O O . LYS A 1 82 ? -1.296 2.929 0.442 1.00 98.00 82 LYS A O 1
ATOM 622 N N . VAL A 1 83 ? 0.458 3.080 -0.944 1.00 98.38 83 VAL A N 1
ATOM 623 C CA . VAL A 1 83 ? -0.142 2.292 -2.026 1.00 98.38 83 VAL A CA 1
ATOM 624 C C . VAL A 1 83 ? -0.406 0.847 -1.603 1.00 98.38 83 VAL A C 1
ATOM 626 O O . VAL A 1 83 ? -1.423 0.302 -2.014 1.00 98.38 83 VAL A O 1
ATOM 629 N N . VAL A 1 84 ? 0.422 0.249 -0.736 1.00 97.62 84 VAL A N 1
ATOM 630 C CA . VAL A 1 84 ? 0.170 -1.107 -0.199 1.00 97.62 84 VAL A CA 1
ATOM 631 C C . VAL A 1 84 ? -1.165 -1.230 0.539 1.00 97.62 84 VAL A C 1
ATOM 633 O O . VAL A 1 84 ? -1.717 -2.320 0.597 1.00 97.62 84 VAL A O 1
ATOM 636 N N . LEU A 1 85 ? -1.704 -0.122 1.061 1.00 98.31 85 LEU A N 1
ATOM 637 C CA . LEU A 1 85 ? -2.987 -0.098 1.767 1.00 98.31 85 LEU A CA 1
ATOM 638 C C . LEU A 1 85 ? -4.185 0.031 0.817 1.00 98.31 85 LEU A C 1
ATOM 640 O O . LEU A 1 85 ? -5.323 -0.082 1.257 1.00 98.31 85 LEU A O 1
ATOM 644 N N . HIS A 1 86 ? -3.966 0.333 -0.464 1.00 98.56 86 HIS A N 1
ATOM 645 C CA . HIS A 1 86 ? -5.051 0.500 -1.427 1.00 98.56 86 HIS A CA 1
ATOM 646 C C . HIS A 1 86 ? -5.777 -0.837 -1.661 1.00 98.56 86 HIS A C 1
ATOM 648 O O . HIS A 1 86 ? -5.159 -1.889 -1.585 1.00 98.56 86 HIS A O 1
ATOM 654 N N . GLN A 1 87 ? -7.073 -0.815 -1.971 1.00 96.88 87 GLN A N 1
ATOM 655 C CA . GLN A 1 87 ? -7.853 -2.051 -2.179 1.00 96.88 87 GLN A CA 1
ATOM 656 C C . GLN A 1 87 ? -7.525 -2.787 -3.493 1.00 96.88 87 GLN A C 1
ATOM 658 O O . GLN A 1 87 ? -7.684 -3.996 -3.589 1.00 96.88 87 GLN A O 1
ATOM 663 N N . ASP A 1 88 ? -7.053 -2.062 -4.515 1.00 96.62 88 ASP A N 1
ATOM 664 C CA . ASP A 1 88 ? -6.747 -2.628 -5.843 1.00 96.62 88 ASP A CA 1
ATOM 665 C C . ASP A 1 88 ? -5.765 -3.821 -5.727 1.00 96.62 88 ASP A C 1
ATOM 667 O O . ASP A 1 88 ? -4.658 -3.643 -5.195 1.00 96.62 88 ASP A O 1
ATOM 671 N N . PRO A 1 89 ? -6.124 -5.024 -6.219 1.00 94.38 89 PRO A N 1
ATOM 672 C CA . PRO A 1 89 ? -5.284 -6.219 -6.107 1.00 94.38 89 PRO A CA 1
ATOM 673 C C . PRO A 1 89 ? -3.967 -6.093 -6.889 1.00 94.38 89 PRO A C 1
ATOM 675 O O . PRO A 1 89 ? -2.950 -6.668 -6.506 1.00 94.38 89 PRO A O 1
ATOM 678 N N . ALA A 1 90 ? -3.922 -5.265 -7.938 1.00 95.31 90 ALA A N 1
ATOM 679 C CA . ALA A 1 90 ? -2.726 -5.057 -8.751 1.00 95.31 90 ALA A CA 1
ATOM 680 C C . ALA A 1 90 ? -1.696 -4.107 -8.105 1.00 95.31 90 ALA A C 1
ATOM 682 O O . ALA A 1 90 ? -0.658 -3.828 -8.713 1.00 95.31 90 ALA A O 1
ATOM 683 N N . ARG A 1 91 ? -1.944 -3.591 -6.890 1.00 97.50 91 ARG A N 1
ATOM 684 C CA . ARG A 1 91 ? -1.063 -2.617 -6.216 1.00 97.50 91 ARG A CA 1
ATOM 685 C C . ARG A 1 91 ? 0.374 -3.114 -6.049 1.00 97.50 91 ARG A C 1
ATOM 687 O O . ARG A 1 91 ? 1.304 -2.360 -6.320 1.00 97.50 91 ARG A O 1
ATOM 694 N N . PHE A 1 92 ? 0.581 -4.376 -5.669 1.00 97.81 92 PHE A N 1
ATOM 695 C CA . PHE A 1 92 ? 1.927 -4.926 -5.467 1.00 97.81 92 PHE A CA 1
ATOM 696 C C . PHE A 1 92 ? 2.669 -5.129 -6.790 1.00 97.81 92 PHE A C 1
ATOM 698 O O . PHE A 1 92 ? 3.838 -4.758 -6.899 1.00 97.81 92 PHE A O 1
ATOM 705 N N . ALA A 1 93 ? 1.970 -5.603 -7.826 1.00 97.44 93 ALA A N 1
ATOM 706 C CA . ALA A 1 93 ? 2.521 -5.700 -9.176 1.00 97.44 93 ALA A CA 1
ATOM 707 C C . ALA A 1 93 ? 2.930 -4.319 -9.721 1.00 97.44 93 ALA A C 1
ATOM 709 O O . ALA A 1 93 ? 4.030 -4.159 -10.250 1.00 97.44 93 ALA A O 1
ATOM 710 N N . LEU A 1 94 ? 2.089 -3.295 -9.522 1.00 97.50 94 LEU A N 1
ATOM 711 C CA . LEU A 1 94 ? 2.393 -1.909 -9.889 1.00 97.50 94 LEU A CA 1
ATOM 712 C C . LEU A 1 94 ? 3.641 -1.384 -9.164 1.00 97.50 94 LEU A C 1
ATOM 714 O O . LEU A 1 94 ? 4.519 -0.794 -9.796 1.00 97.50 94 LEU A O 1
ATOM 718 N N . LEU A 1 95 ? 3.738 -1.600 -7.849 1.00 97.19 95 LEU A N 1
ATOM 719 C CA . LEU A 1 95 ? 4.893 -1.170 -7.058 1.00 97.19 95 LEU A CA 1
ATOM 720 C C . LEU A 1 95 ? 6.180 -1.876 -7.491 1.00 97.19 95 LEU A C 1
ATOM 722 O O . LEU A 1 95 ? 7.223 -1.226 -7.596 1.00 97.19 95 LEU A O 1
ATOM 726 N N . TYR A 1 96 ? 6.112 -3.177 -7.785 1.00 96.94 96 TYR A N 1
ATOM 727 C CA . TYR A 1 96 ? 7.264 -3.925 -8.278 1.00 96.94 96 TYR A CA 1
ATOM 728 C C . TYR A 1 96 ? 7.710 -3.432 -9.656 1.00 96.94 96 TYR A C 1
ATOM 730 O O . TYR A 1 96 ? 8.895 -3.167 -9.856 1.00 96.94 96 TYR A O 1
ATOM 738 N N . ARG A 1 97 ? 6.767 -3.200 -10.579 1.00 95.50 97 ARG A N 1
ATOM 739 C CA . ARG A 1 97 ? 7.059 -2.630 -11.900 1.00 95.50 97 ARG A CA 1
ATOM 740 C C . ARG A 1 97 ? 7.720 -1.259 -11.793 1.00 95.50 97 ARG A C 1
ATOM 742 O O . ARG A 1 97 ? 8.733 -1.014 -12.442 1.00 95.50 97 ARG A O 1
ATOM 749 N N . LEU A 1 98 ? 7.213 -0.384 -10.929 1.00 93.94 98 LEU A N 1
ATOM 750 C CA . LEU A 1 98 ? 7.834 0.917 -10.682 1.00 93.94 98 LEU A CA 1
ATOM 751 C C . LEU A 1 98 ? 9.254 0.796 -10.112 1.00 93.94 98 LEU A C 1
ATOM 753 O O . LEU A 1 98 ? 10.137 1.541 -10.536 1.00 93.94 98 LEU A O 1
ATOM 757 N N . LEU A 1 99 ? 9.490 -0.133 -9.179 1.00 93.25 99 LEU A N 1
ATOM 758 C CA . LEU A 1 99 ? 10.823 -0.392 -8.627 1.00 93.25 99 LEU A CA 1
ATOM 759 C C . LEU A 1 99 ? 11.785 -0.915 -9.704 1.00 93.25 99 LEU A C 1
ATOM 761 O O . LEU A 1 99 ? 12.910 -0.428 -9.809 1.00 93.25 99 LEU A O 1
ATOM 765 N N . TRP A 1 100 ? 11.338 -1.870 -10.519 1.00 93.12 100 TRP A N 1
ATOM 766 C CA . TRP A 1 100 ? 12.114 -2.431 -11.621 1.00 93.12 100 TRP A CA 1
ATOM 767 C C . TRP A 1 100 ? 12.557 -1.348 -12.606 1.00 93.12 100 TRP A C 1
ATOM 769 O O . TRP A 1 100 ? 13.750 -1.223 -12.893 1.00 93.12 100 TRP A O 1
ATOM 779 N N . ARG A 1 101 ? 11.612 -0.514 -13.053 1.00 89.94 101 ARG A N 1
ATOM 780 C CA . ARG A 1 101 ? 11.855 0.599 -13.984 1.00 89.94 101 ARG A CA 1
ATOM 781 C C . ARG A 1 101 ? 12.753 1.663 -13.361 1.00 89.94 101 ARG A C 1
ATOM 783 O O . ARG A 1 101 ? 13.650 2.188 -14.010 1.00 89.94 101 ARG A O 1
ATOM 790 N N . LEU A 1 102 ? 12.598 1.939 -12.068 1.00 87.38 102 LEU A N 1
ATOM 791 C CA . LEU A 1 102 ? 13.484 2.852 -11.348 1.00 87.38 102 LEU A CA 1
ATOM 792 C C . LEU A 1 102 ? 14.952 2.378 -11.400 1.00 87.38 102 LEU A C 1
ATOM 794 O O . LEU A 1 102 ? 15.860 3.202 -11.529 1.00 87.38 102 LEU A O 1
ATOM 798 N N . VAL A 1 103 ? 15.196 1.069 -11.357 1.00 86.62 103 VAL A N 1
ATOM 799 C CA . VAL A 1 103 ? 16.542 0.482 -11.419 1.00 86.62 103 VAL A CA 1
ATOM 800 C C . VAL A 1 103 ? 17.059 0.439 -12.859 1.00 86.62 103 VAL A C 1
ATOM 802 O O . VAL A 1 103 ? 18.141 0.975 -13.116 1.00 86.62 103 VAL A O 1
ATOM 805 N N . HIS A 1 104 ? 16.274 -0.107 -13.791 1.00 85.25 104 HIS A N 1
ATOM 806 C CA . HIS A 1 104 ? 16.712 -0.456 -15.148 1.00 85.25 104 HIS A CA 1
ATOM 807 C C . HIS A 1 104 ? 16.460 0.635 -16.205 1.00 85.25 104 HIS A C 1
ATOM 809 O O . HIS A 1 104 ? 17.207 0.736 -17.174 1.00 85.25 104 HIS A O 1
ATOM 815 N N . GLU A 1 105 ? 15.479 1.519 -16.010 1.00 83.00 105 GLU A N 1
ATOM 816 C CA . GLU A 1 105 ? 15.043 2.520 -16.996 1.00 83.00 105 GLU A CA 1
ATOM 817 C C . GLU A 1 105 ? 15.358 3.943 -16.512 1.00 83.00 105 GLU A C 1
ATOM 819 O O . GLU A 1 105 ? 14.505 4.701 -16.042 1.00 83.00 105 GLU A O 1
ATOM 824 N N . ARG A 1 106 ? 16.631 4.341 -16.640 1.00 73.00 106 ARG A N 1
ATOM 825 C CA . ARG A 1 106 ? 17.130 5.653 -16.183 1.00 73.00 106 ARG A CA 1
ATOM 826 C C . ARG A 1 106 ? 16.328 6.852 -16.706 1.00 73.00 106 ARG A C 1
ATOM 828 O O . ARG A 1 106 ? 16.135 7.804 -15.950 1.00 73.00 106 ARG A O 1
ATOM 835 N N . ALA A 1 107 ? 15.853 6.797 -17.950 1.00 70.56 107 ALA A N 1
ATOM 836 C CA . ALA A 1 107 ? 15.096 7.878 -18.584 1.00 70.56 107 ALA A CA 1
ATOM 837 C C . ALA A 1 107 ? 13.740 8.141 -17.903 1.00 70.56 107 ALA A C 1
ATOM 839 O O . ALA A 1 107 ? 13.319 9.286 -17.774 1.00 70.56 107 ALA A O 1
ATOM 840 N N . LEU A 1 108 ? 13.093 7.098 -17.378 1.00 68.50 108 LEU A N 1
ATOM 841 C CA . LEU A 1 108 ? 11.752 7.191 -16.793 1.00 68.50 108 LEU A CA 1
ATOM 842 C C . LEU A 1 108 ? 11.778 7.554 -15.304 1.00 68.50 108 LEU A C 1
ATOM 844 O O . LEU A 1 108 ? 10.745 7.807 -14.685 1.00 68.50 108 LEU A O 1
ATOM 848 N N . ARG A 1 109 ? 12.976 7.684 -14.717 1.00 69.19 109 ARG A N 1
ATOM 849 C CA . ARG A 1 109 ? 13.153 8.084 -13.313 1.00 69.19 109 ARG A CA 1
ATOM 850 C C . ARG A 1 109 ? 12.583 9.461 -12.996 1.00 69.19 109 ARG A C 1
ATOM 852 O O . ARG A 1 109 ? 12.260 9.707 -11.835 1.00 69.19 109 ARG A O 1
ATOM 859 N N . HIS A 1 110 ? 12.397 10.331 -13.981 1.00 66.25 110 HIS A N 1
ATOM 860 C CA . HIS A 1 110 ? 11.878 11.684 -13.767 1.00 66.25 110 HIS A CA 1
ATOM 861 C C . HIS A 1 110 ? 10.746 12.054 -14.721 1.00 66.25 110 HIS A C 1
ATOM 863 O O . HIS A 1 110 ? 10.321 13.200 -14.694 1.00 66.25 110 HIS A O 1
ATOM 869 N N . ASP A 1 111 ? 10.226 11.101 -15.501 1.00 74.81 111 ASP A N 1
ATOM 870 C CA . ASP A 1 111 ? 9.111 11.375 -16.402 1.00 74.81 111 ASP A CA 1
ATOM 871 C C . ASP A 1 111 ? 7.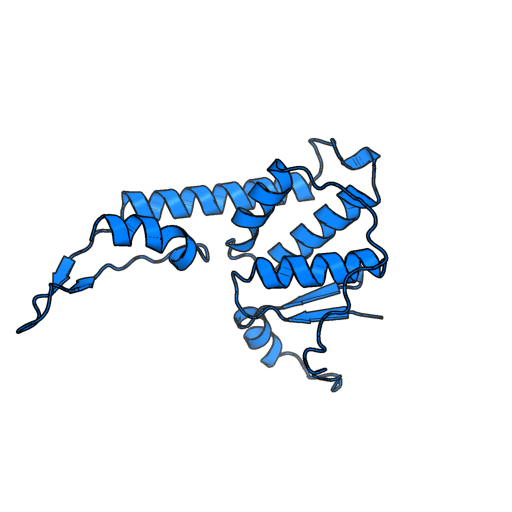838 11.674 -15.581 1.00 74.81 111 ASP A C 1
ATOM 873 O O . ASP A 1 111 ? 7.385 10.818 -14.802 1.00 74.81 111 ASP A O 1
ATOM 877 N N . PRO A 1 112 ? 7.286 12.899 -15.670 1.00 66.50 112 PRO A N 1
ATOM 878 C CA . PRO A 1 112 ? 6.056 13.258 -14.981 1.00 66.50 112 PRO A CA 1
ATOM 879 C C . PRO A 1 112 ? 4.809 12.627 -15.616 1.00 66.50 112 PRO A C 1
ATOM 881 O O . PRO A 1 112 ? 3.814 12.489 -14.901 1.00 66.50 112 PRO A O 1
ATOM 884 N N . LEU A 1 113 ? 4.866 12.230 -16.895 1.00 74.94 113 LEU A N 1
ATOM 885 C CA . LEU A 1 113 ? 3.766 11.640 -17.671 1.00 74.94 113 LEU A CA 1
ATOM 886 C C . LEU A 1 113 ? 3.718 10.111 -17.591 1.00 74.94 113 LEU A C 1
ATOM 888 O O . LEU A 1 113 ? 2.858 9.475 -18.197 1.00 74.94 113 LEU A O 1
ATOM 892 N N . ASP A 1 114 ? 4.605 9.516 -16.800 1.00 86.81 114 ASP A N 1
ATOM 893 C CA . ASP A 1 114 ? 4.591 8.091 -16.524 1.00 86.81 114 ASP A CA 1
ATOM 894 C C . ASP A 1 114 ? 3.233 7.654 -15.938 1.00 86.81 114 ASP A C 1
ATOM 896 O O . ASP A 1 114 ? 2.822 8.066 -14.840 1.00 86.81 114 ASP A O 1
ATOM 900 N N . ALA A 1 115 ? 2.530 6.804 -16.687 1.00 90.31 115 ALA A N 1
ATOM 901 C CA . ALA A 1 115 ? 1.194 6.334 -16.345 1.00 90.31 115 ALA A CA 1
ATOM 902 C C . ALA A 1 115 ? 1.170 5.529 -15.034 1.00 90.31 115 ALA A C 1
ATOM 904 O O . ALA A 1 115 ? 0.240 5.679 -14.238 1.00 90.31 115 ALA A O 1
ATOM 905 N N . ASP A 1 116 ? 2.209 4.735 -14.754 1.00 93.12 116 ASP A N 1
ATOM 906 C CA . ASP A 1 116 ? 2.298 3.944 -13.522 1.00 93.12 116 ASP A CA 1
ATOM 907 C C . ASP A 1 116 ? 2.497 4.837 -12.307 1.00 93.12 116 ASP A C 1
ATOM 909 O O . ASP A 1 116 ? 1.876 4.632 -11.262 1.00 93.12 116 ASP A O 1
ATOM 913 N N . ARG A 1 117 ? 3.341 5.865 -12.437 1.00 91.69 117 ARG A N 1
ATOM 914 C CA . ARG A 1 117 ? 3.552 6.843 -11.364 1.00 91.69 117 ARG A CA 1
ATOM 915 C C . ARG A 1 117 ? 2.285 7.621 -11.081 1.00 91.69 117 ARG A C 1
ATOM 917 O O . ARG A 1 117 ? 1.951 7.838 -9.918 1.00 91.69 117 ARG A O 1
ATOM 924 N N . THR A 1 118 ? 1.580 8.026 -12.129 1.00 93.56 118 THR A N 1
ATOM 925 C CA . THR A 1 118 ? 0.295 8.718 -12.008 1.00 93.56 118 THR A CA 1
ATOM 926 C C . THR A 1 118 ? -0.733 7.827 -11.315 1.00 93.56 118 THR A C 1
ATOM 928 O O . THR A 1 118 ? -1.339 8.251 -10.329 1.00 93.56 118 THR A O 1
ATOM 931 N N . ARG A 1 119 ? -0.846 6.557 -11.726 1.00 96.44 119 ARG A N 1
ATOM 932 C CA . ARG A 1 119 ? -1.712 5.564 -11.074 1.00 96.44 119 ARG A CA 1
ATOM 933 C C . ARG A 1 119 ? -1.365 5.380 -9.595 1.00 96.44 119 ARG A C 1
ATOM 935 O O . ARG A 1 119 ? -2.250 5.478 -8.748 1.00 96.44 119 ARG A O 1
ATOM 942 N N . ALA A 1 120 ? -0.089 5.191 -9.262 1.00 96.56 120 ALA A N 1
ATOM 943 C CA . ALA A 1 120 ? 0.353 5.029 -7.877 1.00 96.56 120 ALA A CA 1
ATOM 944 C C . ALA A 1 120 ? 0.077 6.283 -7.027 1.00 96.56 120 ALA A C 1
ATOM 946 O O . ALA A 1 120 ? -0.354 6.178 -5.878 1.00 96.56 120 ALA A O 1
ATOM 947 N N . ARG A 1 121 ? 0.259 7.489 -7.585 1.00 95.94 121 ARG A N 1
ATOM 948 C CA . ARG A 1 121 ? -0.096 8.744 -6.900 1.00 95.94 121 ARG A CA 1
ATOM 949 C C . ARG A 1 121 ? -1.598 8.839 -6.636 1.00 95.94 121 ARG A C 1
ATOM 951 O O . ARG A 1 121 ? -1.978 9.260 -5.546 1.00 95.94 121 ARG A O 1
ATOM 958 N N . HIS A 1 122 ? -2.446 8.441 -7.586 1.00 97.94 122 HIS A N 1
ATOM 959 C CA . HIS A 1 122 ? -3.897 8.409 -7.382 1.00 97.94 122 HIS A CA 1
ATOM 960 C C . HIS A 1 122 ? -4.293 7.433 -6.270 1.00 97.94 122 HIS A C 1
ATOM 962 O O . HIS A 1 122 ? -5.043 7.823 -5.375 1.00 97.94 122 HIS A O 1
ATOM 968 N N . MET A 1 123 ? -3.721 6.223 -6.260 1.00 98.62 123 MET A N 1
ATOM 969 C CA . MET A 1 123 ? -3.928 5.247 -5.181 1.00 98.62 123 MET A CA 1
ATOM 970 C C . MET A 1 123 ? -3.519 5.813 -3.817 1.00 98.62 123 MET A C 1
ATOM 972 O O . MET A 1 123 ? -4.286 5.761 -2.858 1.00 98.62 123 MET A O 1
ATOM 976 N N . MET A 1 124 ? -2.336 6.431 -3.732 1.00 98.38 124 MET A N 1
ATOM 977 C CA . MET A 1 124 ? -1.875 7.087 -2.507 1.00 98.38 124 MET A CA 1
ATOM 978 C C . MET A 1 124 ? -2.851 8.173 -2.037 1.00 98.38 124 MET A C 1
ATOM 980 O O . MET A 1 124 ? -3.120 8.274 -0.840 1.00 98.38 124 MET A O 1
ATOM 984 N N . GLN A 1 125 ? -3.375 9.004 -2.942 1.00 98.56 125 GLN A N 1
ATOM 985 C CA . GLN A 1 125 ? -4.330 10.050 -2.569 1.00 98.56 125 GLN A CA 1
ATOM 986 C C . GLN A 1 125 ? -5.671 9.474 -2.108 1.00 98.56 125 GLN A C 1
ATOM 988 O O . GLN A 1 125 ? -6.244 9.988 -1.148 1.00 98.56 125 GLN A O 1
ATOM 993 N N . ALA A 1 126 ? -6.153 8.398 -2.731 1.00 98.69 126 ALA A N 1
ATOM 994 C CA . ALA A 1 126 ? -7.356 7.699 -2.292 1.00 98.69 126 ALA A CA 1
ATOM 995 C C . ALA A 1 126 ? -7.198 7.162 -0.855 1.00 98.69 126 ALA A C 1
ATOM 997 O O . ALA A 1 126 ? -7.979 7.532 0.021 1.00 98.69 126 ALA A O 1
ATOM 998 N N . VAL A 1 127 ? -6.088 6.469 -0.567 1.00 98.69 127 VAL A N 1
ATOM 999 C CA . VAL A 1 127 ? -5.725 6.005 0.789 1.00 98.69 127 VAL A CA 1
ATOM 1000 C C . VAL A 1 127 ? -5.642 7.154 1.792 1.00 98.69 127 VAL A C 1
ATOM 1002 O O . VAL A 1 127 ? -6.131 7.045 2.916 1.00 98.69 127 VAL A O 1
ATOM 1005 N N . ARG A 1 128 ? -5.046 8.290 1.412 1.00 98.44 128 ARG A N 1
ATOM 1006 C CA . ARG A 1 128 ? -4.965 9.466 2.295 1.00 98.44 128 ARG A CA 1
ATOM 1007 C C . ARG A 1 128 ? -6.338 10.047 2.620 1.00 98.44 128 ARG A C 1
ATOM 1009 O O . ARG A 1 128 ? -6.547 10.452 3.764 1.00 98.44 128 ARG A O 1
ATOM 1016 N N . ARG A 1 129 ? -7.244 10.105 1.642 1.00 98.62 129 ARG A N 1
ATOM 1017 C CA . ARG A 1 129 ? -8.617 10.582 1.852 1.00 98.62 129 ARG A CA 1
ATOM 1018 C C . ARG A 1 129 ? -9.379 9.661 2.792 1.00 98.62 129 ARG A C 1
ATOM 1020 O O . ARG A 1 129 ? -9.994 10.168 3.722 1.00 98.62 129 ARG A O 1
ATOM 1027 N N . ASP A 1 130 ? -9.268 8.350 2.614 1.00 98.56 130 ASP A N 1
ATOM 1028 C CA . ASP A 1 130 ? -9.945 7.377 3.475 1.00 98.56 130 ASP A CA 1
ATOM 1029 C C . ASP A 1 130 ? -9.410 7.427 4.919 1.00 98.56 130 ASP A C 1
ATOM 1031 O O . ASP A 1 130 ? -10.166 7.573 5.879 1.00 98.56 130 ASP A O 1
ATOM 1035 N N . LEU A 1 131 ? -8.082 7.498 5.088 1.00 98.38 131 LEU A N 1
ATOM 1036 C CA . LEU A 1 131 ? -7.454 7.729 6.397 1.00 98.38 131 LEU A CA 1
ATOM 1037 C C . LEU A 1 131 ? -7.959 9.011 7.072 1.00 98.38 131 LEU A C 1
ATOM 1039 O O . LEU A 1 131 ? -8.155 9.039 8.287 1.00 98.38 131 LEU A O 1
ATOM 1043 N N . HIS A 1 132 ? -8.120 10.094 6.310 1.00 98.19 132 HIS A N 1
ATOM 1044 C CA . HIS A 1 132 ? -8.652 11.348 6.836 1.00 98.19 132 HIS A CA 1
ATOM 1045 C C . HIS A 1 132 ? -10.132 11.217 7.210 1.00 98.19 132 HIS A C 1
ATOM 1047 O O . HIS A 1 132 ? -10.508 11.623 8.308 1.00 98.19 132 HIS A O 1
ATOM 1053 N N . LYS A 1 133 ? -10.945 10.601 6.344 1.00 98.12 133 LYS A N 1
ATOM 1054 C CA . LYS A 1 133 ? -12.371 10.335 6.567 1.00 98.12 133 LYS A CA 1
ATOM 1055 C C . LYS A 1 133 ? -12.573 9.531 7.850 1.00 98.12 133 LYS A C 1
ATOM 1057 O O . LYS A 1 133 ? -13.329 9.965 8.715 1.00 98.12 133 LYS A O 1
ATOM 1062 N N . MET A 1 134 ? -11.830 8.440 8.032 1.00 98.12 134 MET A N 1
ATOM 1063 C CA . MET A 1 134 ? -11.913 7.626 9.244 1.00 98.12 134 MET A CA 1
ATOM 1064 C C . MET A 1 134 ? -11.576 8.455 10.491 1.00 98.12 134 MET A C 1
ATOM 1066 O O . MET A 1 134 ? -12.361 8.512 11.433 1.00 98.12 134 MET A O 1
ATOM 1070 N N . LYS A 1 135 ? -10.462 9.200 10.484 1.00 97.56 135 LYS A N 1
ATOM 1071 C CA . LYS A 1 135 ? -10.086 10.074 11.614 1.00 97.56 135 LYS A CA 1
ATOM 1072 C C . LYS A 1 135 ? -11.124 11.157 11.921 1.00 97.56 135 LYS A C 1
ATOM 1074 O O . LYS A 1 135 ? -11.312 11.493 13.086 1.00 97.56 135 LYS A O 1
ATOM 1079 N N . ALA A 1 136 ? -11.751 11.727 10.894 1.00 97.00 136 ALA A N 1
ATOM 1080 C CA . ALA A 1 136 ? -12.678 12.844 11.033 1.00 97.00 136 ALA A CA 1
ATOM 1081 C C . ALA A 1 136 ? -14.084 12.403 11.462 1.00 97.00 136 ALA A C 1
ATOM 1083 O O . ALA A 1 136 ? -14.741 13.112 12.230 1.00 97.00 136 ALA A O 1
ATOM 1084 N N . PHE A 1 137 ? -14.551 11.242 10.997 1.00 96.00 137 PHE A N 1
ATOM 1085 C CA . PHE A 1 137 ? -15.956 10.841 11.116 1.00 96.00 137 PHE A CA 1
ATOM 1086 C C . PHE A 1 137 ? -16.211 9.661 12.048 1.00 96.00 137 PHE A C 1
ATOM 1088 O O . PHE A 1 137 ? -17.338 9.532 12.517 1.00 96.00 137 PHE A O 1
ATOM 1095 N N . VAL A 1 138 ? -15.206 8.848 12.389 1.00 96.69 138 VAL A N 1
ATOM 1096 C CA . VAL A 1 138 ? -15.405 7.762 13.360 1.00 96.69 138 VAL A CA 1
ATOM 1097 C C . VAL A 1 138 ? -15.806 8.332 14.717 1.00 96.69 138 VAL A C 1
ATOM 1099 O O . VAL A 1 138 ? -15.220 9.300 15.212 1.00 96.69 138 VAL A O 1
ATOM 1102 N N . ARG A 1 139 ? -16.840 7.741 15.317 1.00 95.81 139 ARG A N 1
ATOM 1103 C CA . ARG A 1 139 ? -17.352 8.099 16.641 1.00 95.81 139 ARG A CA 1
ATOM 1104 C C . ARG A 1 139 ? -17.371 6.854 17.507 1.00 95.81 139 ARG A C 1
ATOM 1106 O O . ARG A 1 139 ? -18.086 5.906 17.199 1.00 95.81 139 ARG A O 1
ATOM 1113 N N . PHE A 1 140 ? -16.593 6.888 18.580 1.00 96.69 140 PHE A N 1
ATOM 1114 C CA . PHE A 1 140 ? -16.588 5.831 19.578 1.00 96.69 140 PHE A CA 1
ATOM 1115 C C . PHE A 1 140 ? -17.716 6.041 20.582 1.00 96.69 140 PHE A C 1
ATOM 1117 O O . PHE A 1 140 ? -18.037 7.173 20.957 1.00 96.69 140 PHE A O 1
ATOM 1124 N N . ARG A 1 141 ? -18.322 4.936 21.003 1.00 95.81 141 ARG A N 1
ATOM 1125 C CA . ARG A 1 141 ? -19.294 4.868 22.090 1.00 95.81 141 ARG A CA 1
ATOM 1126 C C . ARG A 1 141 ? -18.708 3.987 23.197 1.00 95.81 141 ARG A C 1
ATOM 1128 O O . ARG A 1 141 ? -18.241 2.893 22.872 1.00 95.81 141 ARG A O 1
ATOM 1135 N N . PRO A 1 142 ? -18.687 4.451 24.457 1.00 96.06 142 PRO A N 1
ATOM 1136 C CA . PRO A 1 142 ? -18.252 3.620 25.568 1.00 96.06 142 PRO A CA 1
ATOM 1137 C C . PRO A 1 142 ? -19.318 2.565 25.868 1.00 96.06 142 PRO A C 1
ATOM 1139 O O . PRO A 1 142 ? -20.517 2.853 25.858 1.00 96.06 142 PRO A O 1
ATOM 1142 N N . LEU A 1 143 ? -18.865 1.345 26.125 1.00 95.69 143 LEU A N 1
ATOM 1143 C CA . LEU A 1 143 ? -19.656 0.262 26.684 1.00 95.69 143 LEU A CA 1
ATOM 1144 C C . LEU A 1 143 ? -19.098 -0.047 28.070 1.00 95.69 143 LEU A C 1
ATOM 1146 O O . LEU A 1 143 ? -17.946 -0.470 28.199 1.00 95.69 143 LEU A O 1
ATOM 1150 N N . GLU A 1 144 ? -19.917 0.188 29.090 1.00 95.94 144 GLU A N 1
ATOM 1151 C CA . GLU A 1 144 ? -19.571 -0.107 30.478 1.00 95.94 144 GLU A CA 1
ATOM 1152 C C . GLU A 1 144 ? -19.434 -1.618 30.687 1.00 95.94 144 GLU A C 1
ATOM 1154 O O . GLU A 1 144 ? -20.224 -2.408 30.159 1.00 95.94 144 GLU A O 1
ATOM 1159 N N . ARG A 1 145 ? -18.418 -2.023 31.452 1.00 93.50 145 ARG A N 1
ATOM 1160 C CA . ARG A 1 145 ? -18.121 -3.426 31.758 1.00 93.50 145 ARG A CA 1
ATOM 1161 C C . ARG A 1 145 ? -17.793 -3.547 33.242 1.00 93.50 145 ARG A C 1
ATOM 1163 O O . ARG A 1 145 ? -16.980 -2.793 33.765 1.00 93.50 145 ARG A O 1
ATOM 1170 N N . GLU A 1 146 ? -18.457 -4.469 33.931 1.00 93.94 146 GLU A N 1
ATOM 1171 C CA . GLU A 1 146 ? -18.322 -4.612 35.381 1.00 93.94 146 GLU A CA 1
ATOM 1172 C C . GLU A 1 146 ? -16.881 -4.979 35.767 1.00 93.94 146 GLU A C 1
ATOM 1174 O O . GLU A 1 146 ? -16.335 -5.971 35.292 1.00 93.94 146 GLU A O 1
ATOM 1179 N N . GLY A 1 147 ? -16.255 -4.153 36.610 1.00 93.81 147 GLY A N 1
ATOM 1180 C CA . GLY A 1 147 ? -14.877 -4.354 37.070 1.00 93.81 147 GLY A CA 1
ATOM 1181 C C . GLY A 1 147 ? -13.782 -4.076 36.028 1.00 93.81 147 GLY A C 1
ATOM 1182 O O . GLY A 1 147 ? -12.610 -4.308 36.323 1.00 93.81 147 GLY A O 1
ATOM 1183 N N . GLU A 1 148 ? -14.121 -3.563 34.841 1.00 94.06 148 GLU A N 1
ATOM 1184 C CA . GLU A 1 148 ? -13.181 -3.304 33.744 1.00 94.06 148 GLU A CA 1
ATOM 1185 C C . GLU A 1 148 ? -13.291 -1.859 33.222 1.00 94.06 148 GLU A C 1
ATOM 1187 O O . GLU A 1 148 ? -14.334 -1.221 33.368 1.00 94.06 148 GLU A O 1
ATOM 1192 N N . PRO A 1 149 ? -12.232 -1.306 32.598 1.00 90.69 149 PRO A N 1
ATOM 1193 C CA . PRO A 1 149 ? -12.341 -0.023 31.910 1.00 90.69 149 PRO A CA 1
ATOM 1194 C C . PRO A 1 149 ? -13.372 -0.092 30.764 1.00 90.69 149 PRO A C 1
ATOM 1196 O O . PRO A 1 149 ? -13.550 -1.157 30.158 1.00 90.69 149 PRO A O 1
ATOM 1199 N N . PRO A 1 150 ? -14.030 1.035 30.429 1.00 92.75 150 PRO A N 1
ATOM 1200 C CA . PRO A 1 150 ? -15.046 1.064 29.384 1.00 92.75 150 PRO A CA 1
ATOM 1201 C C . PRO A 1 150 ? -14.452 0.645 28.037 1.00 92.75 150 PRO A C 1
ATOM 1203 O O . PRO A 1 150 ? -13.388 1.113 27.626 1.00 92.75 150 PRO A O 1
ATOM 1206 N N . LEU A 1 151 ? -15.163 -0.230 27.325 1.00 94.12 151 LEU A N 1
ATOM 1207 C CA . LEU A 1 151 ? -14.786 -0.642 25.977 1.00 94.12 151 LEU A CA 1
ATOM 1208 C C . LEU A 1 151 ? -15.308 0.387 24.971 1.00 94.12 151 LEU A C 1
ATOM 1210 O O . LEU A 1 151 ? -16.516 0.541 24.798 1.00 94.12 151 LEU A O 1
ATOM 1214 N N . HIS A 1 152 ? -14.406 1.065 24.267 1.00 95.44 152 HIS A N 1
ATOM 1215 C CA . HIS A 1 152 ? -14.772 2.003 23.210 1.00 95.44 152 HIS A CA 1
ATOM 1216 C C . HIS A 1 152 ? -15.005 1.270 21.884 1.00 95.44 152 HIS A C 1
ATOM 1218 O O . HIS A 1 152 ? -14.070 0.746 21.279 1.00 95.44 152 HIS A O 1
ATOM 1224 N N . VAL A 1 153 ? -16.246 1.286 21.391 1.00 95.69 153 VAL A N 1
ATOM 1225 C CA . VAL A 1 153 ? -16.634 0.640 20.124 1.00 95.69 153 VAL A CA 1
ATOM 1226 C C . VAL A 1 153 ? -17.062 1.681 19.094 1.00 95.69 153 VAL A C 1
ATOM 1228 O O . VAL A 1 153 ? -17.735 2.659 19.421 1.00 95.69 153 VAL A O 1
ATOM 1231 N N . ALA A 1 154 ? -16.685 1.469 17.835 1.00 95.75 154 ALA A N 1
ATOM 1232 C CA . ALA A 1 154 ? -17.139 2.259 16.698 1.00 95.75 154 ALA A CA 1
ATOM 1233 C C . ALA A 1 154 ? -17.321 1.371 15.462 1.00 95.75 154 ALA A C 1
ATOM 1235 O O . ALA A 1 154 ? -16.704 0.313 15.357 1.00 95.75 154 ALA A O 1
ATOM 1236 N N . TRP A 1 155 ? -18.127 1.836 14.509 1.00 94.25 155 TRP A N 1
ATOM 1237 C CA . TRP A 1 155 ? -18.262 1.225 13.189 1.00 94.25 155 TRP A CA 1
ATOM 1238 C C . TRP A 1 155 ? -17.756 2.180 12.109 1.00 94.25 155 TRP A C 1
ATOM 1240 O O . TRP A 1 155 ? -18.023 3.384 12.155 1.00 94.25 155 TRP A O 1
ATOM 1250 N N . PHE A 1 156 ? -17.024 1.636 11.141 1.00 95.00 156 PHE A N 1
ATOM 1251 C CA . PHE A 1 156 ? -16.571 2.337 9.948 1.00 95.00 156 PHE A CA 1
ATOM 1252 C C . PHE A 1 156 ? -16.315 1.318 8.847 1.00 95.00 156 PHE A C 1
ATOM 1254 O O . PHE A 1 156 ? -15.649 0.315 9.092 1.00 95.00 156 PHE A O 1
ATOM 1261 N N . GLU A 1 157 ? -16.804 1.600 7.648 1.00 96.19 157 GLU A N 1
ATOM 1262 C CA . GLU A 1 157 ? -16.519 0.809 6.457 1.00 96.19 157 GLU A CA 1
ATOM 1263 C C . GLU A 1 157 ? -15.463 1.555 5.631 1.00 96.19 157 GLU A C 1
ATOM 1265 O O . GLU A 1 157 ? -15.773 2.602 5.050 1.00 96.19 157 GLU A O 1
ATOM 1270 N N . PRO A 1 158 ? -14.195 1.110 5.662 1.00 97.06 158 PRO A N 1
ATOM 1271 C CA . PRO A 1 158 ? -13.139 1.740 4.893 1.00 97.06 158 PRO A CA 1
ATOM 1272 C C . PRO A 1 158 ? -13.169 1.273 3.438 1.00 97.06 158 PRO A C 1
ATOM 1274 O O . PRO A 1 158 ? -13.419 0.106 3.148 1.00 97.06 158 PRO A O 1
ATOM 1277 N N . ASP A 1 159 ? -12.809 2.175 2.529 1.00 97.50 159 ASP A N 1
ATOM 1278 C CA . ASP A 1 159 ? -12.638 1.847 1.110 1.00 97.50 159 ASP A CA 1
ATOM 1279 C C . ASP A 1 159 ? -11.317 1.083 0.870 1.00 97.50 159 ASP A C 1
ATOM 1281 O O . ASP A 1 159 ? -11.078 0.520 -0.200 1.00 97.50 159 ASP A O 1
ATOM 1285 N N . HIS A 1 160 ? -10.395 1.126 1.834 1.00 98.38 160 HIS A N 1
ATOM 1286 C CA . HIS A 1 160 ? -9.023 0.637 1.723 1.00 98.38 160 HIS A CA 1
ATOM 1287 C C . HIS A 1 160 ? -8.577 -0.121 2.987 1.00 98.38 160 HIS A C 1
ATOM 1289 O O . HIS A 1 160 ? -9.194 -0.036 4.047 1.00 98.38 160 HIS A O 1
ATOM 1295 N N . HIS A 1 161 ? -7.448 -0.832 2.928 1.00 97.56 161 HIS A N 1
ATOM 1296 C CA . HIS A 1 161 ? -6.891 -1.591 4.057 1.00 97.56 161 HIS A CA 1
ATOM 1297 C C . HIS A 1 161 ? -6.195 -0.677 5.086 1.00 97.56 161 HIS A C 1
ATOM 1299 O O . HIS A 1 161 ? -5.000 -0.784 5.351 1.00 97.56 161 HIS A O 1
ATOM 1305 N N . ILE A 1 162 ? -6.932 0.280 5.652 1.00 98.00 162 ILE A N 1
ATOM 1306 C CA . ILE A 1 162 ? -6.380 1.377 6.461 1.00 98.00 162 ILE A CA 1
ATOM 1307 C C . ILE A 1 162 ? -6.529 1.193 7.972 1.00 98.00 162 ILE A C 1
ATOM 1309 O O . ILE A 1 162 ? -5.933 1.964 8.726 1.00 98.00 162 ILE A O 1
ATOM 1313 N N . VAL A 1 163 ? -7.309 0.203 8.418 1.00 96.56 163 VAL A N 1
ATOM 1314 C CA . VAL A 1 163 ? -7.707 0.032 9.828 1.00 96.56 163 VAL A CA 1
ATOM 1315 C C . VAL A 1 163 ? -6.488 -0.107 10.740 1.00 96.56 163 VAL A C 1
ATOM 1317 O O . VAL A 1 163 ? -6.326 0.672 11.678 1.00 96.56 163 VAL A O 1
ATOM 1320 N N . GLU A 1 164 ? -5.585 -1.033 10.423 1.00 95.25 164 GLU A N 1
ATOM 1321 C CA . GLU A 1 164 ? -4.349 -1.239 11.185 1.00 95.25 164 GLU A CA 1
ATOM 1322 C C . GLU A 1 164 ? -3.462 0.016 11.165 1.00 95.25 164 GLU A C 1
ATOM 1324 O O . GLU A 1 164 ? -2.985 0.480 12.201 1.00 95.25 164 GLU A O 1
ATOM 1329 N N . ALA A 1 165 ? -3.316 0.640 9.992 1.00 96.38 165 ALA A N 1
ATOM 1330 C CA . ALA A 1 165 ? -2.482 1.824 9.811 1.00 96.38 165 ALA A CA 1
ATOM 1331 C C . ALA A 1 165 ? -2.978 3.046 10.606 1.00 96.38 165 ALA A C 1
ATOM 1333 O O . ALA A 1 165 ? -2.182 3.916 10.977 1.00 96.38 165 ALA A O 1
ATOM 1334 N N . VAL A 1 166 ? -4.287 3.154 10.852 1.00 97.06 166 VAL A N 1
ATOM 1335 C CA . VAL A 1 166 ? -4.875 4.266 11.608 1.00 97.06 166 VAL A CA 1
ATOM 1336 C C . VAL A 1 166 ? -5.076 3.954 13.087 1.00 97.06 166 VAL A C 1
ATOM 1338 O O . VAL A 1 166 ? -5.162 4.898 13.872 1.00 97.06 166 VAL A O 1
ATOM 1341 N N . ALA A 1 167 ? -5.087 2.684 13.498 1.00 95.62 167 ALA A N 1
ATOM 1342 C CA . ALA A 1 167 ? -5.353 2.273 14.877 1.00 95.62 167 ALA A CA 1
ATOM 1343 C C . ALA A 1 167 ? -4.553 3.062 15.940 1.00 95.62 167 ALA A C 1
ATOM 1345 O O . ALA A 1 167 ? -5.176 3.564 16.882 1.00 95.62 167 ALA A O 1
ATOM 1346 N N . PRO A 1 168 ? -3.236 3.334 15.778 1.00 96.75 168 PRO A N 1
ATOM 1347 C CA . PRO A 1 168 ? -2.485 4.110 16.768 1.00 96.75 168 PRO A CA 1
ATOM 1348 C C . PRO A 1 168 ? -3.026 5.529 17.008 1.00 96.75 168 PRO A C 1
ATOM 1350 O O . PRO A 1 168 ? -2.803 6.106 18.069 1.00 96.75 168 PRO A O 1
ATOM 1353 N N . PHE A 1 169 ? -3.710 6.137 16.032 1.00 96.38 169 PHE A N 1
ATOM 1354 C CA . PHE A 1 169 ? -4.336 7.452 16.208 1.00 96.38 169 PHE A CA 1
ATOM 1355 C C . PHE A 1 169 ? -5.493 7.411 17.214 1.00 96.38 169 PHE A C 1
ATOM 1357 O O . PHE A 1 169 ? -5.646 8.373 17.974 1.00 96.38 169 PHE A O 1
ATOM 1364 N N . PHE A 1 170 ? -6.276 6.329 17.205 1.00 95.81 170 PHE A N 1
ATOM 1365 C CA . PHE A 1 170 ? -7.444 6.153 18.064 1.00 95.81 170 PHE A CA 1
ATOM 1366 C C . PHE A 1 170 ? -7.071 5.631 19.450 1.00 95.81 170 PHE A C 1
ATOM 1368 O O . PHE A 1 170 ? -7.555 6.196 20.417 1.00 95.81 170 PHE A O 1
ATOM 1375 N N . VAL A 1 171 ? -6.123 4.690 19.555 1.00 93.88 171 VAL A N 1
ATOM 1376 C CA . VAL A 1 171 ? -5.615 4.166 20.846 1.00 93.88 171 VAL A CA 1
ATOM 1377 C C . VAL A 1 171 ? -5.058 5.269 21.759 1.00 93.88 171 VAL A C 1
ATOM 1379 O O . VAL A 1 171 ? -5.054 5.154 22.974 1.00 93.88 171 VAL A O 1
ATOM 1382 N N . ARG A 1 172 ? -4.567 6.379 21.192 1.00 92.94 172 ARG A N 1
ATOM 1383 C CA . ARG A 1 172 ? -4.103 7.534 21.983 1.00 92.94 172 ARG A CA 1
ATOM 1384 C C . ARG A 1 172 ? -5.230 8.450 22.482 1.00 92.94 172 ARG A C 1
ATOM 1386 O O . ARG A 1 172 ? -4.934 9.439 23.142 1.00 92.94 172 ARG A O 1
ATOM 1393 N N . ARG A 1 173 ? -6.479 8.214 22.075 1.00 91.31 173 ARG A N 1
ATOM 1394 C CA . ARG A 1 173 ? -7.639 9.099 22.302 1.00 91.31 173 ARG A CA 1
ATOM 1395 C C . ARG A 1 173 ? -8.797 8.416 23.027 1.00 91.31 173 ARG A C 1
ATOM 1397 O O . ARG A 1 173 ? -9.592 9.129 23.628 1.00 91.31 173 ARG A O 1
ATOM 1404 N N . PHE A 1 174 ? -8.895 7.097 22.916 1.00 88.12 174 PHE A N 1
ATOM 1405 C CA . PHE A 1 174 ? -9.946 6.233 23.447 1.00 88.12 174 PHE A CA 1
ATOM 1406 C C . PHE A 1 174 ? -9.299 5.002 24.071 1.00 88.12 174 PHE A C 1
ATOM 1408 O O . PHE A 1 174 ? -9.903 4.459 25.021 1.00 88.12 174 PHE A O 1
#

Organism: Variovorax paradoxus (NCBI:txid34073)

Sequence (174 aa):
MRHTVTLSSETDWPGFRSEARRLLAQLVPPEDVAWHTPAGAAEDLFAPTAGSEQKRPAAPVPSAQGAMNFVVPPAFLTLCEKVVLHQDPARFALLYRLLWRLVHERALRHDPLDADRTRARHMMQAVRRDLHKMKAFVRFRPLEREGEPPLHVAWFEPDHHIVEAVAPFFVRRF

InterPro domains:
  IPR023875 DNA repair protein, putative [TIGR03915] (9-174)
  IPR025404 Domain of unknown function DUF4130 [PF13566] (90-174)